Protein AF-A0A1M7MDI7-F1 (afdb_monomer_lite)

Secondary structure (DSSP, 8-state):
-B-TTT-PBPS-TT-SB-TTT--B-S-SS-----PPPPPPPPP----------S--HHHHHHHHHHTTSTTTHHHHHHHHHHHHHH-TTS-HHHHHHHHHHHHHHHHHHHHHHHHHHHHHT-

Foldseek 3Di:
DADPAQRDDDPDPPDQADPQQRHGPDDPDDDDDDDDDDDDDDDDDDDPPPPRLAQDPVNVVVLVVLCVDPPCSLVVSLVVLVCQCPPPPHGSNSNVVSVVVNVVSVVVVVVVVVVVVVVVVD

Structure (mmCIF, N/CA/C/O backbone):
data_AF-A0A1M7MDI7-F1
#
_entry.id   AF-A0A1M7MDI7-F1
#
loop_
_atom_site.group_PDB
_atom_site.id
_atom_site.type_symbol
_atom_site.label_atom_id
_atom_site.label_alt_id
_atom_site.label_comp_id
_atom_site.label_asym_id
_atom_site.label_entity_id
_atom_site.label_seq_id
_atom_site.pdbx_PDB_ins_code
_atom_site.Cartn_x
_atom_site.Cartn_y
_atom_site.Cartn_z
_atom_site.occupancy
_atom_site.B_iso_or_equiv
_atom_site.auth_seq_id
_atom_site.auth_comp_id
_atom_site.auth_asym_id
_atom_site.auth_atom_id
_atom_site.pdbx_PDB_model_num
ATOM 1 N N . MET A 1 1 ? -24.962 5.027 16.633 1.00 83.62 1 MET A N 1
ATOM 2 C CA . MET A 1 1 ? -25.155 3.649 16.078 1.00 83.62 1 MET A CA 1
ATOM 3 C C . MET A 1 1 ? -23.813 2.933 15.927 1.00 83.62 1 MET A C 1
ATOM 5 O O . MET A 1 1 ? -22.821 3.621 15.768 1.00 83.62 1 MET A O 1
ATOM 9 N N . ASN A 1 2 ? -23.741 1.595 15.928 1.00 84.69 2 ASN A N 1
ATOM 10 C CA . ASN A 1 2 ? -22.464 0.879 15.740 1.00 84.69 2 ASN A CA 1
ATOM 11 C C . ASN A 1 2 ? -22.293 0.393 14.296 1.00 84.69 2 ASN A C 1
ATOM 13 O O . ASN A 1 2 ? -23.210 -0.200 13.724 1.00 84.69 2 ASN A O 1
ATOM 17 N N . CYS A 1 3 ? -21.112 0.601 13.710 1.00 84.75 3 CYS A N 1
ATOM 18 C CA . CYS A 1 3 ? -20.800 0.082 12.380 1.00 84.75 3 CYS A CA 1
ATOM 19 C C . CYS A 1 3 ? -20.761 -1.455 12.402 1.00 84.75 3 CYS A C 1
ATOM 21 O O . CYS A 1 3 ? -19.960 -2.038 13.129 1.00 84.75 3 CYS A O 1
ATOM 23 N N . LYS A 1 4 ? -21.556 -2.120 11.554 1.00 82.81 4 LYS A N 1
ATOM 24 C CA . LYS A 1 4 ? -21.583 -3.594 11.462 1.00 82.81 4 LYS A CA 1
ATOM 25 C C . LYS A 1 4 ? -20.273 -4.203 10.933 1.00 82.81 4 LYS A C 1
ATOM 27 O O . LYS A 1 4 ? -20.040 -5.388 11.135 1.00 82.81 4 LYS A O 1
ATOM 32 N N . ILE A 1 5 ? -19.430 -3.406 10.270 1.00 83.38 5 ILE A N 1
ATOM 33 C CA . ILE A 1 5 ? -18.159 -3.859 9.683 1.00 83.38 5 ILE A CA 1
ATOM 34 C C . ILE A 1 5 ? -16.960 -3.592 10.594 1.00 83.38 5 ILE A C 1
ATOM 36 O O . ILE A 1 5 ? -16.146 -4.487 10.797 1.00 83.38 5 ILE A O 1
ATOM 40 N N . CYS A 1 6 ? -16.824 -2.385 11.151 1.00 81.94 6 CYS A N 1
ATOM 41 C CA . CYS A 1 6 ? -15.666 -2.050 11.993 1.00 81.94 6 CYS A CA 1
ATOM 42 C C . CYS A 1 6 ? -15.965 -1.943 13.491 1.00 81.94 6 CYS A C 1
ATOM 44 O O . CYS A 1 6 ? -15.043 -1.712 14.264 1.00 81.94 6 CYS A O 1
ATOM 46 N N . GLY A 1 7 ? -17.224 -2.075 13.912 1.00 81.06 7 GLY A N 1
ATOM 47 C CA . GLY A 1 7 ? -17.620 -2.049 15.323 1.00 81.06 7 GLY A CA 1
ATOM 48 C C . GLY A 1 7 ? -17.592 -0.670 15.992 1.00 81.06 7 GLY A C 1
ATOM 49 O O . GLY A 1 7 ? -18.046 -0.554 17.126 1.00 81.06 7 GLY A O 1
ATOM 50 N N . ARG A 1 8 ? -17.103 0.383 15.317 1.00 83.00 8 ARG A N 1
ATOM 51 C CA . ARG A 1 8 ? -17.020 1.736 15.893 1.00 83.00 8 ARG A CA 1
ATOM 52 C C . ARG A 1 8 ? -18.409 2.301 16.195 1.00 83.00 8 ARG A C 1
ATOM 54 O O . ARG A 1 8 ? -19.313 2.190 15.360 1.00 83.00 8 ARG A O 1
ATOM 61 N N . HIS A 1 9 ? -18.541 2.955 17.349 1.00 86.06 9 HIS A N 1
ATOM 62 C CA . HIS A 1 9 ? -19.684 3.806 17.652 1.00 86.06 9 HIS A CA 1
ATOM 63 C C . HIS A 1 9 ? -19.626 5.079 16.801 1.00 86.06 9 HIS A C 1
ATOM 65 O O . HIS A 1 9 ? -18.622 5.783 16.780 1.00 86.06 9 HIS A O 1
ATOM 71 N N . ILE A 1 10 ? -20.707 5.352 16.086 1.00 86.00 10 ILE A N 1
ATOM 72 C CA . ILE A 1 10 ? -20.897 6.521 15.235 1.00 86.00 10 ILE A CA 1
ATOM 73 C C . ILE A 1 10 ? -21.819 7.475 15.986 1.00 86.00 10 ILE A C 1
ATOM 75 O O . ILE A 1 10 ? -22.967 7.115 16.275 1.00 86.00 10 ILE A O 1
ATOM 79 N N . GLU A 1 11 ? -21.308 8.668 16.288 1.00 84.69 11 GLU A N 1
ATOM 80 C CA . GLU A 1 11 ? -22.046 9.725 16.991 1.00 84.69 11 GLU A CA 1
ATOM 81 C C . GLU A 1 11 ? -23.161 10.319 16.123 1.00 84.69 11 GLU A C 1
ATOM 83 O O . GLU A 1 11 ? -24.250 10.599 16.611 1.00 84.69 11 GLU A O 1
ATOM 88 N N . ASN A 1 12 ? -22.920 10.453 14.817 1.00 81.81 12 ASN A N 1
ATOM 89 C CA . ASN A 1 12 ? -23.916 10.953 13.879 1.00 81.81 12 ASN A CA 1
ATOM 90 C C . ASN A 1 12 ? -24.855 9.826 13.412 1.00 81.81 12 ASN A C 1
ATOM 92 O O . ASN A 1 12 ? -24.514 9.025 12.539 1.00 81.81 12 ASN A O 1
ATOM 96 N N . GLU A 1 13 ? -26.069 9.793 13.959 1.00 76.38 13 GLU A N 1
ATOM 97 C CA . GLU A 1 13 ? -27.110 8.822 13.590 1.00 76.38 13 GLU A CA 1
ATOM 98 C C . GLU A 1 13 ? -27.584 8.931 12.128 1.00 76.38 13 GLU A C 1
ATOM 100 O O . GLU A 1 13 ? -28.211 8.007 11.610 1.00 76.38 13 GLU A O 1
ATOM 105 N N . HIS A 1 14 ? -27.251 10.021 11.435 1.00 77.56 14 HIS A N 1
ATOM 106 C CA . HIS A 1 14 ? -27.578 10.260 10.028 1.00 77.56 14 HIS A CA 1
ATOM 107 C C . HIS A 1 14 ? -26.370 10.109 9.085 1.00 77.56 14 HIS A C 1
ATOM 109 O O . HIS A 1 14 ? -26.450 10.481 7.912 1.00 77.56 14 HIS A O 1
ATOM 115 N N . ALA A 1 15 ? -25.240 9.572 9.557 1.00 80.88 15 ALA A N 1
ATOM 116 C CA . ALA A 1 15 ? -24.082 9.324 8.704 1.00 80.88 15 ALA A CA 1
ATOM 117 C C . ALA A 1 15 ? -24.397 8.268 7.628 1.00 80.88 15 ALA A C 1
ATOM 119 O O . ALA A 1 15 ? -24.818 7.156 7.934 1.00 80.88 15 ALA A O 1
ATOM 120 N N . ASN A 1 16 ? -24.154 8.599 6.355 1.00 84.69 16 ASN A N 1
ATOM 121 C CA . ASN A 1 16 ? -24.345 7.659 5.242 1.00 84.69 16 ASN A CA 1
ATOM 122 C C . ASN A 1 16 ? -23.238 6.592 5.176 1.00 84.69 16 A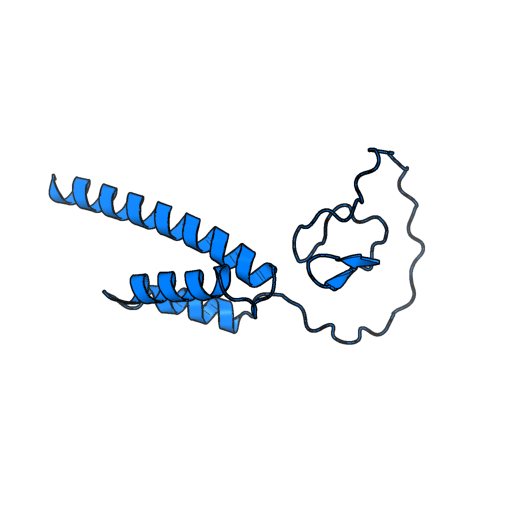SN A C 1
ATOM 124 O O . ASN A 1 16 ? -23.490 5.467 4.743 1.00 84.69 16 ASN A O 1
ATOM 128 N N . PHE A 1 17 ? -22.028 6.944 5.614 1.00 87.94 17 PHE A N 1
ATOM 129 C CA . PHE A 1 17 ? -20.844 6.089 5.598 1.00 87.94 17 PHE A CA 1
ATOM 130 C C . PHE A 1 17 ? -20.142 6.135 6.951 1.00 87.94 17 PHE A C 1
ATOM 132 O O . PHE A 1 17 ? -20.162 7.155 7.641 1.00 87.94 17 PHE A O 1
ATOM 139 N N . CYS A 1 18 ? -19.494 5.036 7.321 1.00 86.31 18 CYS A N 1
ATOM 140 C CA . CYS A 1 18 ? -18.634 4.990 8.486 1.00 86.31 18 CYS A CA 1
ATOM 141 C C . CYS A 1 18 ? -17.373 5.817 8.225 1.00 86.31 18 CYS A C 1
ATOM 143 O O . CYS A 1 18 ? -16.560 5.452 7.381 1.00 86.31 18 CYS A O 1
ATOM 145 N N . GLU A 1 19 ? -17.171 6.871 9.009 1.00 82.81 19 GLU A N 1
ATOM 146 C CA . GLU A 1 19 ? -15.981 7.737 8.981 1.00 82.81 19 GLU A CA 1
ATOM 147 C C . GLU A 1 19 ? -14.641 6.990 9.099 1.00 82.81 19 GLU A C 1
ATOM 149 O O . GLU A 1 19 ? -13.617 7.476 8.636 1.00 82.81 19 GLU A O 1
ATOM 154 N N . ASN A 1 20 ? -14.643 5.798 9.696 1.00 79.06 20 ASN A N 1
ATOM 155 C CA . ASN A 1 20 ? -13.429 5.036 9.958 1.00 79.06 20 ASN A CA 1
ATOM 156 C C . ASN A 1 20 ? -13.163 3.935 8.918 1.00 79.06 20 ASN A C 1
ATOM 158 O O . ASN A 1 20 ? -12.028 3.759 8.489 1.00 79.06 20 ASN A O 1
ATOM 162 N N . CYS A 1 21 ? -14.182 3.174 8.505 1.00 82.88 21 CYS A N 1
ATOM 163 C CA . CYS A 1 21 ? -13.984 2.050 7.574 1.00 82.88 21 CYS A CA 1
ATOM 164 C C . CYS A 1 21 ? -14.569 2.267 6.176 1.00 82.88 21 CYS A C 1
ATOM 166 O O . CYS A 1 21 ? -14.359 1.427 5.303 1.00 82.88 21 CYS A O 1
ATOM 168 N N . GLY A 1 22 ? -15.294 3.368 5.963 1.00 79.44 22 GLY A N 1
ATOM 169 C CA . GLY A 1 22 ? -15.931 3.713 4.693 1.00 79.44 22 GLY A CA 1
ATOM 170 C C . GLY A 1 22 ? -17.181 2.899 4.358 1.00 79.44 22 GLY A C 1
ATOM 171 O O . GLY A 1 22 ? -17.793 3.144 3.325 1.00 79.44 22 GLY A O 1
ATOM 172 N N . GLU A 1 23 ? -17.579 1.948 5.209 1.00 85.19 23 GLU A N 1
ATOM 173 C CA . GLU A 1 23 ? -18.756 1.121 4.952 1.00 85.19 23 GLU A CA 1
ATOM 174 C C . GLU A 1 23 ? -20.036 1.957 4.934 1.00 85.19 23 GLU A C 1
ATOM 176 O O . GLU A 1 23 ? -20.229 2.833 5.783 1.00 85.19 23 GLU A O 1
ATOM 181 N N . SER A 1 24 ? -20.937 1.638 4.009 1.00 85.88 24 SER A N 1
ATOM 182 C CA . SER A 1 24 ? -22.272 2.220 3.978 1.00 85.88 24 SER A CA 1
ATOM 183 C C . SER A 1 24 ? -23.065 1.848 5.239 1.00 85.88 24 SER A C 1
ATOM 185 O O . SER A 1 24 ? -23.205 0.685 5.608 1.00 85.88 24 SER A O 1
ATOM 187 N N . LEU A 1 25 ? -23.582 2.856 5.937 1.00 83.12 25 LEU A N 1
ATOM 188 C CA . LEU A 1 25 ? -24.381 2.669 7.155 1.00 83.12 25 LEU A CA 1
ATOM 189 C C . LEU A 1 25 ? -25.878 2.593 6.858 1.00 83.12 25 LEU A C 1
ATOM 191 O O . LEU A 1 25 ? -26.670 2.213 7.719 1.00 83.12 25 LEU A O 1
ATOM 195 N N . ARG A 1 26 ? -26.266 2.932 5.626 1.00 74.75 26 ARG A N 1
ATOM 196 C CA . ARG A 1 26 ? -27.633 2.777 5.146 1.00 74.75 26 ARG A CA 1
ATOM 197 C C . ARG A 1 26 ? -27.906 1.301 4.912 1.00 74.75 26 ARG A C 1
ATOM 199 O O . ARG A 1 26 ? -27.402 0.705 3.965 1.00 74.75 26 ARG A O 1
ATOM 206 N N . GLU A 1 27 ? -28.747 0.721 5.755 1.00 61.62 27 GLU A N 1
ATOM 207 C CA . GLU A 1 27 ? -29.371 -0.553 5.433 1.00 61.62 27 GLU A CA 1
ATOM 208 C C . GLU A 1 27 ? -30.196 -0.369 4.151 1.00 61.62 27 GLU A C 1
ATOM 210 O O . GLU A 1 27 ? -30.873 0.643 3.993 1.00 61.62 27 GLU A O 1
ATOM 215 N N . ASN A 1 28 ? -30.064 -1.306 3.213 1.00 48.84 28 ASN A N 1
ATOM 216 C CA . ASN A 1 28 ? -30.581 -1.276 1.845 1.00 48.84 28 ASN A CA 1
ATOM 217 C C . ASN A 1 28 ? -32.117 -1.097 1.777 1.00 48.84 28 ASN A C 1
ATOM 219 O O . ASN A 1 28 ? -32.862 -2.043 1.531 1.00 48.84 28 ASN A O 1
ATOM 223 N N . LYS A 1 29 ? -32.603 0.118 2.035 1.00 44.78 29 LYS A N 1
ATOM 224 C CA . LYS A 1 29 ? -33.969 0.587 1.801 1.00 44.78 29 LYS A CA 1
ATOM 225 C C . LYS A 1 29 ? -33.893 2.049 1.386 1.00 44.78 29 LYS A C 1
ATOM 227 O O . LYS A 1 29 ? -33.633 2.892 2.231 1.00 44.78 29 LYS A O 1
ATOM 232 N N . GLY A 1 30 ? -34.100 2.296 0.092 1.00 42.00 30 GLY A N 1
ATOM 233 C CA . GLY A 1 30 ? -34.592 3.550 -0.489 1.00 42.00 30 GLY A CA 1
ATOM 234 C C . GLY A 1 30 ? -33.844 4.840 -0.137 1.00 42.00 30 GLY A C 1
ATOM 235 O O . GLY A 1 30 ? -33.722 5.246 1.016 1.00 42.00 30 GLY A O 1
ATOM 236 N N . ALA A 1 31 ? -33.398 5.563 -1.158 1.00 44.91 31 ALA A N 1
ATOM 237 C CA . ALA A 1 31 ? -32.961 6.944 -1.018 1.00 44.91 31 ALA A CA 1
ATOM 238 C C . ALA A 1 31 ? -34.140 7.853 -0.609 1.00 44.91 31 ALA A C 1
ATOM 240 O O . ALA A 1 31 ? -34.720 8.521 -1.453 1.00 44.91 31 ALA A O 1
ATOM 241 N N . GLU A 1 32 ? -34.508 7.878 0.674 1.00 43.56 32 GLU A N 1
ATOM 242 C CA . GLU A 1 32 ? -35.398 8.909 1.211 1.00 43.56 32 GLU A CA 1
ATOM 243 C C . GLU A 1 32 ? -34.547 10.094 1.675 1.00 43.56 32 GLU A C 1
ATOM 245 O O . GLU A 1 32 ? -33.650 9.951 2.513 1.00 43.56 32 GLU A O 1
ATOM 250 N N . TYR A 1 33 ? -34.763 11.243 1.038 1.00 42.81 33 TYR A N 1
ATOM 251 C CA . TYR A 1 33 ? -34.110 12.510 1.343 1.00 42.81 33 TYR A CA 1
ATOM 252 C C . TYR A 1 33 ? -34.882 13.153 2.503 1.00 42.81 33 TYR A C 1
ATOM 254 O O . TYR A 1 33 ? -36.047 13.507 2.339 1.00 42.81 33 TYR A O 1
ATOM 262 N N . ARG A 1 34 ? -34.264 13.276 3.684 1.00 51.91 34 ARG A N 1
ATOM 263 C CA . ARG A 1 34 ? -34.809 14.057 4.808 1.00 51.91 34 ARG A CA 1
ATOM 264 C C . ARG A 1 34 ? -33.993 15.334 4.982 1.00 51.91 34 ARG A C 1
ATOM 266 O O . ARG A 1 34 ? -32.767 15.297 4.963 1.00 51.91 34 ARG A O 1
ATOM 273 N N . GLU A 1 35 ? -34.712 16.442 5.112 1.00 36.22 35 GLU A N 1
ATOM 274 C CA . GLU A 1 35 ? -34.207 17.807 5.280 1.00 36.22 35 GLU A CA 1
ATOM 275 C C . GLU A 1 35 ? -33.265 17.937 6.499 1.00 36.22 35 GLU A C 1
ATOM 277 O O . GLU A 1 35 ? -33.489 17.267 7.514 1.00 36.22 35 GLU A O 1
ATOM 282 N N . PRO A 1 36 ? -32.208 18.771 6.432 1.00 44.22 36 PRO A N 1
ATOM 283 C CA . PRO A 1 36 ? -31.265 18.947 7.533 1.00 44.22 36 PRO A CA 1
ATOM 284 C C . PRO A 1 36 ? -31.916 19.638 8.742 1.00 44.22 36 PRO A C 1
ATOM 286 O O . PRO A 1 36 ? -32.401 20.763 8.658 1.00 44.22 36 PRO A O 1
ATOM 289 N N . ILE A 1 37 ? -31.874 18.966 9.892 1.00 53.34 37 ILE A N 1
ATOM 290 C CA . ILE A 1 37 ? -32.260 19.509 11.200 1.00 53.34 37 ILE A CA 1
ATOM 291 C C . ILE A 1 37 ? -31.115 20.342 11.795 1.00 53.34 37 ILE A C 1
ATOM 293 O O . ILE A 1 37 ? -29.963 19.916 11.833 1.00 53.34 37 ILE A O 1
ATOM 297 N N . ASN A 1 38 ? -31.465 21.543 12.258 1.00 42.72 38 ASN A N 1
ATOM 298 C CA . ASN A 1 38 ? -30.583 22.548 12.853 1.00 42.72 38 ASN A CA 1
ATOM 299 C C . ASN A 1 38 ? -30.008 22.060 14.208 1.00 42.72 38 ASN A C 1
ATOM 301 O O . ASN A 1 38 ? -30.797 21.708 15.091 1.00 42.72 38 ASN A O 1
ATOM 305 N N . PRO A 1 39 ? -28.677 22.014 14.418 1.00 51.25 39 PRO A N 1
ATOM 306 C CA . PRO A 1 39 ? -28.106 21.470 15.647 1.00 51.25 39 PRO A CA 1
ATOM 307 C C . PRO A 1 39 ? -28.248 22.439 16.833 1.00 51.25 39 PRO A C 1
ATOM 309 O O . PRO A 1 39 ? -27.788 23.578 16.800 1.00 51.25 39 PRO A O 1
ATOM 312 N N . THR A 1 40 ? -28.861 21.952 17.914 1.00 49.78 40 THR A N 1
ATOM 313 C CA . THR A 1 40 ? -28.821 22.579 19.248 1.00 49.78 40 THR A CA 1
ATOM 314 C C . THR A 1 40 ? -27.501 22.196 19.945 1.00 49.78 40 THR A C 1
ATOM 316 O O . THR A 1 40 ? -27.053 21.062 19.761 1.00 49.78 40 THR A O 1
ATOM 319 N N . PRO A 1 41 ? -26.852 23.076 20.736 1.00 46.50 41 PRO A N 1
ATOM 320 C CA . PRO A 1 41 ? -25.551 22.782 21.346 1.00 46.50 41 PRO A CA 1
ATOM 321 C C . PRO A 1 41 ? -25.628 21.626 22.356 1.00 46.50 41 PRO A C 1
ATOM 323 O O . PRO A 1 41 ? -26.344 21.715 23.353 1.00 46.50 41 PRO A O 1
ATOM 326 N N . ALA A 1 42 ? -24.883 20.548 22.106 1.00 50.41 42 ALA A N 1
ATOM 327 C CA . ALA A 1 42 ? -24.777 19.398 23.000 1.00 50.41 42 ALA A CA 1
ATOM 328 C C . ALA A 1 42 ? -23.721 19.631 24.098 1.00 50.41 42 ALA A C 1
ATOM 330 O O . ALA A 1 42 ? -22.636 20.153 23.843 1.00 50.41 42 ALA A O 1
ATOM 331 N N . ALA A 1 43 ? -24.057 19.230 25.327 1.00 43.09 43 ALA A N 1
ATOM 332 C CA . ALA A 1 43 ? -23.190 19.257 26.505 1.00 43.09 43 ALA A CA 1
ATOM 333 C C . ALA A 1 43 ? -21.987 18.291 26.362 1.00 43.09 43 ALA A C 1
ATOM 335 O O . ALA A 1 43 ? -22.084 17.293 25.642 1.00 43.09 43 ALA A O 1
ATOM 336 N N . PRO A 1 44 ? -20.854 18.544 27.050 1.00 46.38 44 PRO A N 1
ATOM 337 C CA . PRO A 1 44 ? -19.626 17.782 26.854 1.00 46.38 44 PRO A CA 1
ATOM 338 C C . PRO A 1 44 ? -19.775 16.368 27.422 1.00 46.38 44 PRO A C 1
ATOM 340 O O . PRO A 1 44 ? -19.874 16.173 28.634 1.00 46.38 44 PRO A O 1
ATOM 343 N N . THR A 1 45 ? -19.776 15.372 26.538 1.00 38.69 45 THR A N 1
ATOM 344 C CA . THR A 1 45 ? -19.753 13.958 26.926 1.00 38.69 45 THR A CA 1
ATOM 345 C C . THR A 1 45 ? -18.303 13.503 27.040 1.00 38.69 45 THR A C 1
ATOM 347 O O . THR A 1 45 ? -17.514 13.667 26.112 1.00 38.69 45 THR A O 1
ATOM 350 N N . GLN A 1 46 ? -17.950 12.957 28.205 1.00 45.75 46 GLN A N 1
ATOM 351 C CA . GLN A 1 46 ? -16.636 12.382 28.479 1.00 45.75 46 GLN A CA 1
ATOM 352 C C . GLN A 1 46 ? -16.380 11.210 27.527 1.00 45.75 46 GLN A C 1
ATOM 354 O O . GLN A 1 46 ? -17.064 10.185 27.561 1.00 45.75 46 GLN A O 1
ATOM 359 N N . THR A 1 47 ? -15.386 11.387 26.667 1.00 38.56 47 THR A N 1
ATOM 360 C CA . THR A 1 47 ? -14.920 10.403 25.701 1.00 38.56 47 THR A CA 1
ATOM 361 C C . THR A 1 47 ? -14.125 9.325 26.427 1.00 38.56 47 THR A C 1
ATOM 363 O O . THR A 1 47 ? -12.940 9.470 26.719 1.00 38.56 47 THR A O 1
ATOM 366 N N . ASN A 1 48 ? -14.778 8.198 26.713 1.00 42.81 48 ASN A N 1
ATOM 367 C CA . ASN A 1 48 ? -14.048 6.952 26.905 1.00 42.81 48 ASN A CA 1
ATOM 368 C C . ASN A 1 48 ? -13.246 6.712 25.623 1.00 42.81 48 ASN A C 1
ATOM 370 O O . ASN A 1 48 ? -13.828 6.680 24.538 1.00 42.81 48 ASN A O 1
ATOM 374 N N . ALA A 1 49 ? -11.922 6.620 25.746 1.00 43.12 49 ALA A N 1
ATOM 375 C CA . ALA A 1 49 ? -11.011 6.397 24.636 1.00 43.12 49 ALA A CA 1
ATOM 376 C C . ALA A 1 49 ? -11.365 5.074 23.943 1.00 43.12 49 ALA A C 1
ATOM 378 O O . ALA A 1 49 ? -10.931 3.998 24.349 1.00 43.12 49 ALA A O 1
ATOM 379 N N . VAL A 1 50 ? -12.205 5.160 22.914 1.00 50.81 50 VAL A N 1
ATOM 380 C CA . VAL A 1 50 ? -12.441 4.082 21.962 1.00 50.81 50 VAL A CA 1
ATOM 381 C C . VAL A 1 50 ? -11.096 3.839 21.298 1.00 50.81 50 VAL A C 1
ATOM 383 O O . VAL A 1 50 ? -10.608 4.710 20.581 1.00 50.81 50 VAL A O 1
ATOM 386 N N . GLU A 1 51 ? -10.489 2.687 21.580 1.00 51.19 51 GLU A N 1
ATOM 387 C CA . GLU A 1 51 ? -9.293 2.185 20.907 1.00 51.19 51 GLU A CA 1
ATOM 388 C C . GLU A 1 51 ? -9.553 2.242 19.396 1.00 51.19 51 GLU A C 1
ATOM 390 O O .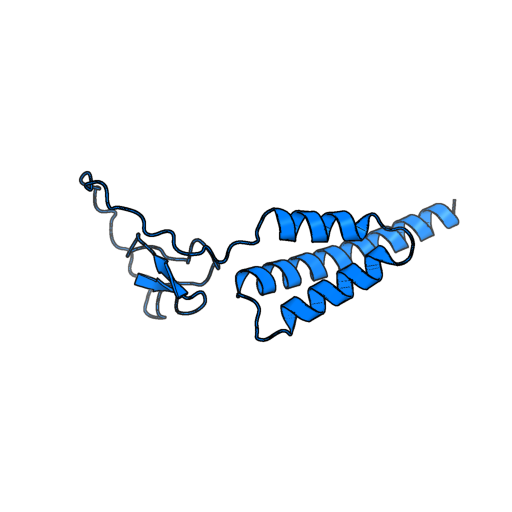 GLU A 1 51 ? -10.301 1.439 18.832 1.00 51.19 51 GLU A O 1
ATOM 395 N N . SER A 1 52 ? -9.064 3.307 18.756 1.00 55.78 52 SER A N 1
ATOM 396 C CA . SER A 1 52 ? -9.408 3.603 17.379 1.00 55.78 52 SER A CA 1
ATOM 397 C C . SER A 1 52 ? -8.765 2.539 16.503 1.00 55.78 52 SER A C 1
ATOM 399 O O . SER A 1 52 ? -7.567 2.280 16.570 1.00 55.78 52 SER A O 1
ATOM 401 N N . SER A 1 53 ? -9.560 1.901 15.646 1.00 64.12 53 SER A N 1
ATOM 402 C CA . SER A 1 53 ? -9.086 0.921 14.659 1.00 64.12 53 SER A CA 1
ATOM 403 C C . SER A 1 53 ? -8.264 1.556 13.526 1.00 64.12 53 SER A C 1
ATOM 405 O O . SER A 1 53 ? -8.223 1.037 12.409 1.00 64.12 53 SER A O 1
ATOM 407 N N . GLU A 1 54 ? -7.672 2.710 13.798 1.00 78.38 54 GLU A N 1
ATOM 408 C CA . GLU A 1 54 ? -6.838 3.483 12.904 1.00 78.38 54 GLU A CA 1
ATOM 409 C C . GLU A 1 54 ? -5.468 2.813 12.802 1.00 78.38 54 GLU A C 1
ATOM 411 O O . GLU A 1 54 ? -4.993 2.129 13.714 1.00 78.38 54 GLU A O 1
ATOM 416 N N . ILE A 1 55 ? -4.812 2.992 11.660 1.00 83.06 55 ILE A N 1
ATOM 417 C CA . ILE A 1 55 ? -3.421 2.572 11.542 1.00 83.06 55 ILE A CA 1
ATOM 418 C C . ILE A 1 55 ? -2.589 3.521 12.393 1.00 83.06 55 ILE A C 1
ATOM 420 O O . ILE A 1 55 ? -2.479 4.708 12.093 1.00 83.06 55 ILE A O 1
ATOM 424 N N . SER A 1 56 ? -1.991 2.981 13.454 1.00 88.88 56 SER A N 1
ATOM 425 C CA . SER A 1 56 ? -1.078 3.743 14.300 1.00 88.88 56 SER A CA 1
ATOM 426 C C . SER A 1 56 ? 0.074 4.312 13.472 1.00 88.88 56 SER A C 1
ATOM 428 O O . SER A 1 56 ? 0.626 3.633 12.601 1.00 88.88 56 SER A O 1
ATOM 430 N N . PHE A 1 57 ? 0.502 5.531 13.806 1.00 89.50 57 PHE A N 1
ATOM 431 C CA . PHE A 1 57 ? 1.646 6.184 13.172 1.00 89.50 57 PHE A CA 1
ATOM 432 C C . PHE A 1 57 ? 2.898 5.296 13.155 1.00 89.50 57 PHE A C 1
ATOM 434 O O . PHE A 1 57 ? 3.603 5.251 12.153 1.00 89.50 57 PHE A O 1
ATOM 441 N N . LYS A 1 58 ? 3.156 4.537 14.230 1.00 90.88 58 LYS A N 1
ATOM 442 C CA . LYS A 1 58 ? 4.301 3.613 14.292 1.00 90.88 58 LYS A CA 1
ATOM 443 C C . LYS A 1 58 ? 4.189 2.507 13.248 1.00 90.88 58 LYS A C 1
ATOM 445 O O . 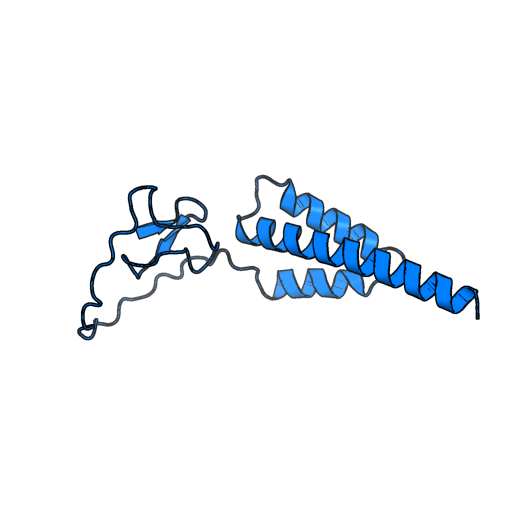LYS A 1 58 ? 5.152 2.246 12.541 1.00 90.88 58 LYS A O 1
ATOM 450 N N . THR A 1 59 ? 3.010 1.904 13.124 1.00 90.69 59 THR A N 1
ATOM 451 C CA . THR A 1 59 ? 2.719 0.878 12.118 1.00 90.69 59 THR A CA 1
ATOM 452 C C . THR A 1 59 ? 2.921 1.427 10.708 1.00 90.69 59 THR A C 1
ATOM 454 O O . THR A 1 59 ? 3.609 0.806 9.900 1.00 90.69 59 THR A O 1
ATOM 457 N N . PHE A 1 60 ? 2.388 2.619 10.427 1.00 91.56 60 PHE A N 1
ATOM 458 C CA . PHE A 1 60 ? 2.599 3.302 9.152 1.00 91.56 60 PHE A CA 1
ATOM 459 C C . PHE A 1 60 ? 4.090 3.559 8.882 1.00 91.56 60 PHE A C 1
ATOM 461 O O . PHE A 1 60 ? 4.603 3.189 7.826 1.00 91.56 60 PHE A O 1
ATOM 468 N N . LEU A 1 61 ? 4.804 4.124 9.857 1.00 93.62 61 LEU A N 1
ATOM 469 C CA . LEU A 1 61 ? 6.223 4.444 9.742 1.00 93.62 61 LEU A CA 1
ATOM 470 C C . LEU A 1 61 ? 7.074 3.190 9.503 1.00 93.62 61 LEU A C 1
ATOM 472 O O . LEU A 1 61 ? 7.938 3.202 8.631 1.00 93.62 61 LEU A O 1
ATOM 476 N N . SER A 1 62 ? 6.809 2.091 10.214 1.00 91.19 62 SER A N 1
ATOM 477 C CA . SER A 1 62 ? 7.500 0.814 10.001 1.00 91.19 62 SER A CA 1
ATOM 478 C C . SER A 1 62 ? 7.303 0.286 8.581 1.00 91.19 62 SER A C 1
ATOM 480 O O . SER A 1 62 ? 8.263 -0.165 7.959 1.00 91.19 62 SER A O 1
ATOM 482 N N . VAL A 1 63 ? 6.085 0.384 8.042 1.00 91.62 63 VAL A N 1
ATOM 483 C CA . VAL A 1 63 ? 5.771 -0.045 6.671 1.00 91.62 63 VAL A CA 1
ATOM 484 C C . VAL A 1 63 ? 6.459 0.842 5.621 1.00 91.62 63 VAL A C 1
ATOM 486 O O . VAL A 1 63 ? 6.875 0.341 4.575 1.00 91.62 63 VAL A O 1
ATOM 489 N N . MET A 1 64 ? 6.632 2.139 5.890 1.00 89.75 64 MET A N 1
ATOM 490 C CA . MET A 1 64 ? 7.387 3.046 5.013 1.00 89.75 64 MET A CA 1
ATOM 491 C C . MET A 1 64 ? 8.897 2.778 5.058 1.00 89.75 64 MET A C 1
ATOM 493 O O . MET A 1 64 ? 9.536 2.688 4.013 1.00 89.75 64 MET A O 1
ATOM 497 N N . LEU A 1 65 ? 9.465 2.581 6.252 1.00 92.44 65 LEU A N 1
ATOM 498 C CA . LEU A 1 65 ? 10.892 2.283 6.428 1.00 92.44 65 LEU A CA 1
ATOM 499 C C . LEU A 1 65 ? 11.298 0.948 5.795 1.00 92.44 65 LEU A C 1
ATOM 501 O O . LEU A 1 65 ? 12.420 0.810 5.313 1.00 92.44 65 LEU A O 1
ATOM 505 N N . LEU A 1 66 ? 10.384 -0.023 5.749 1.00 91.50 66 LEU A N 1
ATOM 506 C CA . LEU A 1 66 ? 10.645 -1.339 5.171 1.00 91.50 66 LEU A CA 1
ATOM 507 C C . LEU A 1 66 ? 11.016 -1.275 3.679 1.00 91.50 66 LEU A C 1
ATOM 509 O O . LEU A 1 66 ? 11.828 -2.072 3.216 1.00 91.50 66 LEU A O 1
ATOM 513 N N . GLN A 1 67 ? 10.479 -0.298 2.943 1.00 87.50 67 GLN A N 1
ATOM 514 C CA . GLN A 1 67 ? 10.767 -0.104 1.517 1.00 87.50 67 GLN A CA 1
ATOM 515 C C . GLN A 1 67 ? 12.161 0.489 1.256 1.00 87.50 67 GLN A C 1
ATOM 517 O O . GLN A 1 67 ? 12.671 0.364 0.147 1.00 87.50 67 GLN A O 1
ATOM 522 N N . ILE A 1 68 ? 12.795 1.105 2.261 1.00 89.62 68 ILE A N 1
ATOM 523 C CA . ILE A 1 68 ? 14.122 1.729 2.125 1.00 89.62 68 ILE A CA 1
ATOM 524 C C . ILE A 1 68 ? 15.235 0.672 2.090 1.00 89.62 68 ILE A C 1
ATOM 526 O O . ILE A 1 68 ? 16.331 0.950 1.607 1.00 89.62 68 ILE A O 1
ATOM 530 N N . ILE A 1 69 ? 14.972 -0.550 2.567 1.00 90.06 69 ILE A N 1
ATOM 531 C CA . ILE A 1 69 ? 15.967 -1.624 2.583 1.00 90.06 69 ILE A CA 1
ATOM 532 C C . ILE A 1 69 ? 16.262 -2.066 1.137 1.00 90.06 69 ILE A C 1
ATOM 534 O O . ILE A 1 69 ? 15.386 -2.649 0.488 1.00 90.06 69 ILE A O 1
ATOM 538 N N . PRO A 1 70 ? 17.488 -1.849 0.627 1.00 87.56 70 PRO A N 1
ATOM 539 C CA . PRO A 1 70 ? 17.830 -2.215 -0.739 1.00 87.56 70 PRO A CA 1
ATOM 540 C C . PRO A 1 70 ? 17.779 -3.736 -0.938 1.00 87.56 70 PRO A C 1
ATOM 542 O O . PRO A 1 70 ? 18.090 -4.524 -0.042 1.00 87.56 70 PRO A O 1
ATOM 545 N N . GLY A 1 71 ? 17.371 -4.156 -2.136 1.00 84.69 71 GLY A N 1
ATOM 546 C CA . GLY A 1 71 ? 17.257 -5.564 -2.519 1.00 84.69 71 GLY A CA 1
ATOM 547 C C . GLY A 1 71 ? 16.000 -6.243 -1.970 1.00 84.69 71 GLY A C 1
ATOM 548 O O . GLY A 1 71 ? 15.070 -6.516 -2.724 1.00 84.69 71 GLY A O 1
ATOM 549 N N . PHE A 1 72 ? 15.954 -6.516 -0.664 1.00 87.00 72 PHE A N 1
ATOM 550 C CA . PHE A 1 72 ? 14.917 -7.374 -0.067 1.00 87.00 72 PHE A CA 1
ATOM 551 C C . PHE A 1 72 ? 13.745 -6.621 0.573 1.00 87.00 72 PHE A C 1
ATOM 553 O O . PHE A 1 72 ? 12.702 -7.234 0.809 1.00 87.00 72 PHE A O 1
ATOM 560 N N . GLY A 1 73 ? 13.871 -5.313 0.831 1.00 89.25 73 GLY A N 1
ATOM 561 C CA . GLY A 1 73 ? 12.826 -4.519 1.493 1.00 89.25 73 GLY A CA 1
ATOM 562 C C . GLY A 1 73 ? 11.478 -4.589 0.787 1.00 89.25 73 GLY A C 1
ATOM 563 O O . GLY A 1 73 ? 10.445 -4.795 1.421 1.00 89.25 73 GLY A O 1
ATOM 564 N N . TRP A 1 74 ? 11.505 -4.542 -0.546 1.00 90.69 74 TRP A N 1
ATOM 565 C CA . TRP A 1 74 ? 10.327 -4.693 -1.396 1.00 90.69 74 TRP A CA 1
ATOM 566 C C . TRP A 1 74 ? 9.589 -6.023 -1.186 1.00 90.69 74 TRP A C 1
ATOM 568 O O . TRP A 1 74 ? 8.366 -6.049 -1.050 1.00 90.69 74 TRP A O 1
ATOM 578 N N . LEU A 1 75 ? 10.323 -7.138 -1.139 1.00 91.75 75 LEU A N 1
ATOM 579 C CA . LEU A 1 75 ? 9.723 -8.464 -0.979 1.00 91.75 75 LEU A CA 1
ATOM 580 C C . LEU A 1 75 ? 9.098 -8.619 0.407 1.00 91.75 75 LEU A C 1
ATOM 582 O O . LEU A 1 75 ? 7.958 -9.070 0.519 1.00 91.75 75 LEU A O 1
ATOM 586 N N . ILE A 1 76 ? 9.815 -8.201 1.454 1.00 93.56 76 ILE A N 1
ATOM 587 C CA . ILE A 1 76 ? 9.304 -8.260 2.829 1.00 93.56 76 ILE A CA 1
ATOM 588 C C . ILE A 1 76 ? 8.063 -7.371 2.960 1.00 93.56 76 ILE A C 1
ATOM 590 O O . ILE A 1 76 ? 7.072 -7.791 3.554 1.00 93.56 76 ILE A O 1
ATOM 594 N N . TYR A 1 77 ? 8.082 -6.181 2.355 1.00 94.56 77 TYR A N 1
ATOM 595 C CA . TYR A 1 77 ? 6.936 -5.278 2.303 1.00 94.56 77 TYR A CA 1
ATOM 596 C C . TYR A 1 77 ? 5.697 -5.957 1.711 1.00 94.56 77 TYR A C 1
ATOM 598 O O . TYR A 1 77 ? 4.655 -5.993 2.368 1.00 94.56 77 TYR A O 1
ATOM 606 N N . VAL A 1 78 ? 5.811 -6.582 0.534 1.00 94.50 78 VAL A N 1
ATOM 607 C CA . VAL A 1 78 ? 4.689 -7.307 -0.088 1.00 94.50 78 VAL A CA 1
ATOM 608 C C . VAL A 1 78 ? 4.194 -8.446 0.807 1.00 94.50 78 VAL A C 1
ATOM 610 O O . VAL A 1 78 ? 2.987 -8.577 1.003 1.00 94.50 78 VAL A O 1
ATOM 613 N N . VAL A 1 79 ? 5.094 -9.237 1.404 1.00 94.88 79 VAL A N 1
ATOM 614 C CA . VAL A 1 79 ? 4.712 -10.329 2.319 1.00 94.88 79 VAL A CA 1
ATOM 615 C C . VAL A 1 79 ? 3.909 -9.797 3.505 1.00 94.88 79 VAL A C 1
ATOM 617 O O . VAL A 1 79 ? 2.837 -10.329 3.795 1.00 94.88 79 VAL A O 1
ATOM 620 N N . VAL A 1 80 ? 4.368 -8.722 4.153 1.00 94.38 80 VAL A N 1
ATOM 621 C CA . VAL A 1 80 ? 3.643 -8.091 5.268 1.00 94.38 80 VAL A CA 1
ATOM 622 C C . VAL A 1 80 ? 2.244 -7.657 4.828 1.00 94.38 80 VAL A C 1
ATOM 624 O O . VAL A 1 80 ? 1.271 -7.987 5.509 1.00 94.38 80 VAL A O 1
ATOM 627 N N . LEU A 1 81 ? 2.099 -7.004 3.670 1.00 95.00 81 LEU A N 1
ATOM 628 C CA . LEU A 1 81 ? 0.778 -6.610 3.171 1.00 95.00 81 LEU A CA 1
ATOM 629 C C . LEU A 1 81 ? -0.140 -7.817 2.929 1.00 95.00 81 LEU A C 1
ATOM 631 O O . LEU A 1 81 ? -1.313 -7.776 3.302 1.00 95.00 81 LEU A O 1
ATOM 635 N N . LEU A 1 82 ? 0.380 -8.916 2.375 1.00 95.31 82 LEU A N 1
ATOM 636 C CA . LEU A 1 82 ? -0.402 -10.142 2.180 1.00 95.31 82 LEU A CA 1
ATOM 637 C C . LEU A 1 82 ? -0.863 -10.732 3.521 1.00 95.31 82 LEU A C 1
ATOM 639 O O . LEU A 1 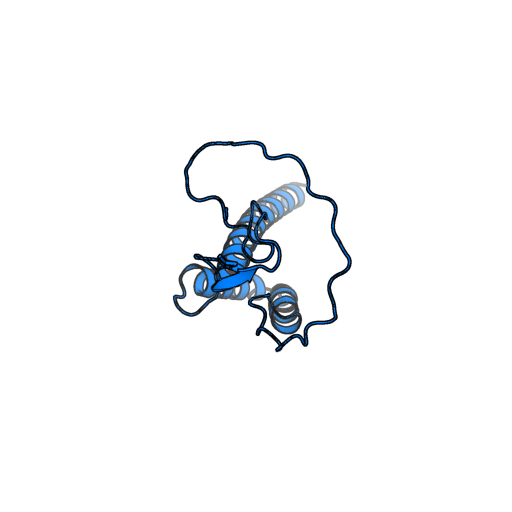82 ? -2.022 -11.139 3.634 1.00 95.31 82 LEU A O 1
ATOM 643 N N . THR A 1 83 ? -0.020 -10.713 4.564 1.00 94.12 83 THR A N 1
ATOM 644 C CA . THR A 1 83 ? -0.445 -11.167 5.904 1.00 94.12 83 THR A CA 1
ATOM 645 C C . THR A 1 83 ? -1.597 -10.333 6.460 1.00 94.12 83 THR A C 1
ATOM 647 O O . THR A 1 83 ? -2.472 -10.874 7.136 1.00 94.12 83 THR A O 1
ATOM 650 N N . TRP A 1 84 ? -1.656 -9.038 6.139 1.00 93.31 84 TRP A N 1
ATOM 651 C CA . TRP A 1 84 ? -2.751 -8.174 6.573 1.00 93.31 84 TRP A CA 1
ATOM 652 C C . TRP A 1 84 ? -4.027 -8.429 5.781 1.00 93.31 84 TRP A C 1
ATOM 654 O O . TRP A 1 84 ? -5.094 -8.499 6.388 1.00 93.31 84 TRP A O 1
ATOM 664 N N . VAL A 1 85 ? -3.934 -8.629 4.462 1.00 94.06 85 VAL A N 1
ATOM 665 C CA . VAL A 1 85 ? -5.095 -8.935 3.608 1.00 94.06 85 VAL A CA 1
ATOM 666 C C . VAL A 1 85 ? -5.756 -10.254 4.004 1.00 94.06 85 VAL A C 1
ATOM 668 O O . VAL A 1 85 ? -6.977 -10.297 4.177 1.00 94.06 85 VAL A O 1
ATOM 671 N N . PHE A 1 86 ? -4.964 -11.316 4.160 1.00 92.56 86 PHE A N 1
ATOM 672 C CA . PHE A 1 86 ? -5.475 -12.666 4.422 1.00 92.56 86 PHE A CA 1
ATOM 673 C C . PHE A 1 86 ? -5.590 -13.000 5.913 1.00 92.56 86 PHE A C 1
ATOM 675 O O . PHE A 1 86 ? -6.195 -14.005 6.279 1.00 92.56 86 PHE A O 1
ATOM 682 N N . GLY A 1 87 ? -5.032 -12.170 6.794 1.00 85.88 87 GLY A N 1
ATOM 683 C CA . GLY A 1 87 ? -5.069 -12.397 8.231 1.00 85.88 87 GLY A CA 1
ATOM 684 C C . GLY A 1 87 ? -6.459 -12.173 8.828 1.00 85.88 87 GLY A C 1
ATOM 685 O O . GLY A 1 87 ? -7.107 -11.148 8.612 1.00 85.88 87 GLY A O 1
ATOM 686 N N . ASN A 1 88 ? -6.905 -13.099 9.675 1.00 81.94 88 ASN A N 1
ATOM 687 C CA . ASN A 1 88 ? -8.186 -12.973 10.382 1.00 81.94 88 ASN A CA 1
ATOM 688 C C . ASN A 1 88 ? -8.119 -12.045 11.608 1.00 81.94 88 ASN A C 1
ATOM 690 O O . ASN A 1 88 ? -9.156 -11.666 12.136 1.00 81.94 88 ASN A O 1
ATOM 694 N N . LYS A 1 89 ? -6.912 -11.665 12.050 1.00 82.69 89 LYS A N 1
ATOM 695 C CA . LYS A 1 89 ? -6.684 -10.856 13.261 1.00 82.69 89 LYS A CA 1
ATOM 696 C C . LYS A 1 89 ? -6.667 -9.342 13.015 1.00 82.69 89 LYS A C 1
ATOM 698 O O . LYS A 1 89 ? -6.681 -8.578 13.971 1.00 82.69 89 LYS A O 1
ATOM 703 N N . HIS A 1 90 ? -6.593 -8.902 11.760 1.00 82.56 90 HIS A N 1
ATOM 704 C CA . HIS A 1 90 ? -6.441 -7.486 11.425 1.00 82.56 90 HIS A CA 1
ATOM 705 C C . HIS A 1 90 ? -7.792 -6.798 11.219 1.00 82.56 90 HIS A C 1
ATOM 707 O O . HIS A 1 90 ? -8.694 -7.368 10.598 1.00 82.56 90 HIS A O 1
ATOM 713 N N . SER A 1 91 ? -7.907 -5.555 11.701 1.00 82.62 91 SER A N 1
ATOM 714 C CA . SER A 1 91 ? -9.098 -4.726 11.494 1.00 82.62 91 SER A CA 1
ATOM 715 C C . SER A 1 91 ? -9.338 -4.456 10.006 1.00 82.62 91 SER A C 1
ATOM 717 O O . SER A 1 91 ? -8.414 -4.502 9.185 1.00 82.62 91 SER A O 1
ATOM 719 N N . GLN A 1 92 ? -10.581 -4.125 9.649 1.00 81.50 92 GLN A N 1
ATOM 720 C CA . GLN A 1 92 ? -10.931 -3.802 8.265 1.00 81.50 92 GLN A CA 1
ATOM 721 C C . GLN A 1 92 ? -10.080 -2.650 7.704 1.00 81.50 92 GLN A C 1
ATOM 723 O O . GLN A 1 92 ? -9.691 -2.688 6.540 1.00 81.50 92 GLN A O 1
ATOM 728 N N . THR A 1 93 ? -9.715 -1.672 8.535 1.00 83.56 93 THR A N 1
ATOM 729 C CA . THR A 1 93 ? -8.837 -0.557 8.154 1.00 83.56 93 THR A CA 1
ATOM 730 C C . THR A 1 93 ? -7.447 -1.037 7.726 1.00 83.56 93 THR A C 1
ATOM 732 O O . THR A 1 93 ? -6.969 -0.636 6.666 1.00 83.56 93 THR A O 1
ATOM 735 N N . HIS A 1 94 ? -6.828 -1.966 8.469 1.00 84.94 94 HIS A N 1
ATOM 736 C CA . HIS A 1 94 ? -5.542 -2.569 8.085 1.00 84.94 94 HIS A CA 1
ATOM 737 C C . HIS A 1 94 ? -5.653 -3.356 6.775 1.00 84.94 94 HIS A C 1
ATOM 739 O O . HIS A 1 94 ? -4.769 -3.268 5.924 1.00 84.94 94 HIS A O 1
ATOM 745 N N . LYS A 1 95 ? -6.760 -4.083 6.578 1.00 89.38 95 LYS A N 1
ATOM 746 C CA . LYS A 1 95 ? -7.031 -4.821 5.334 1.00 89.38 95 LYS A CA 1
ATOM 747 C C . LYS A 1 95 ? -7.204 -3.889 4.140 1.00 89.38 95 LYS A C 1
ATOM 749 O O . LYS A 1 95 ? -6.648 -4.154 3.079 1.00 89.38 95 LYS A O 1
ATOM 754 N N . ASN A 1 96 ? -7.960 -2.806 4.300 1.00 90.25 96 ASN A N 1
ATOM 755 C CA . ASN A 1 96 ? -8.203 -1.831 3.239 1.00 90.25 96 ASN A CA 1
ATOM 756 C C . ASN A 1 96 ? -6.914 -1.091 2.866 1.00 90.25 96 ASN A C 1
ATOM 758 O O . ASN A 1 96 ? -6.597 -0.986 1.683 1.00 90.25 96 ASN A O 1
ATOM 762 N N . PHE A 1 97 ? -6.129 -0.674 3.862 1.00 92.25 97 PHE A N 1
ATOM 763 C CA . PHE A 1 97 ? -4.798 -0.122 3.629 1.00 92.25 97 PHE A CA 1
ATOM 764 C C . PHE A 1 97 ? -3.901 -1.115 2.890 1.00 92.25 97 PHE A C 1
ATOM 766 O O . PHE A 1 97 ? -3.293 -0.748 1.892 1.00 92.25 97 PHE A O 1
ATOM 773 N N . ALA A 1 98 ? -3.859 -2.378 3.324 1.00 94.88 98 ALA A N 1
ATOM 774 C CA . ALA A 1 98 ? -3.019 -3.386 2.687 1.00 94.88 98 ALA A CA 1
ATOM 775 C C . ALA A 1 98 ? -3.423 -3.664 1.233 1.00 94.88 98 ALA A C 1
ATOM 777 O O . ALA A 1 98 ? -2.556 -3.780 0.369 1.00 94.88 98 ALA A O 1
ATOM 778 N N . LYS A 1 99 ? -4.728 -3.702 0.936 1.00 94.44 99 LYS A N 1
ATOM 779 C CA . LYS A 1 99 ? -5.244 -3.813 -0.437 1.00 94.44 99 LYS A CA 1
ATOM 780 C C . LYS A 1 99 ? -4.819 -2.621 -1.299 1.00 94.44 99 LYS A C 1
ATOM 782 O O . LYS A 1 99 ? -4.299 -2.829 -2.391 1.00 94.44 99 LYS A O 1
ATOM 787 N N . ALA A 1 100 ? -5.005 -1.392 -0.813 1.00 94.81 100 ALA A N 1
ATOM 788 C CA . ALA A 1 100 ? -4.604 -0.186 -1.540 1.00 94.81 100 ALA A CA 1
ATOM 789 C C . ALA A 1 100 ? -3.081 -0.137 -1.763 1.00 94.81 100 ALA A C 1
ATOM 791 O O . ALA A 1 100 ? -2.620 0.106 -2.876 1.00 94.81 100 ALA A O 1
ATOM 792 N N . ALA A 1 101 ? -2.304 -0.445 -0.725 1.00 94.75 101 ALA A N 1
ATOM 793 C CA . ALA A 1 101 ? -0.849 -0.497 -0.769 1.00 94.75 101 ALA A CA 1
ATOM 794 C C . ALA A 1 101 ? -0.328 -1.563 -1.748 1.00 94.75 101 ALA A C 1
ATOM 796 O O . ALA A 1 101 ? 0.610 -1.292 -2.490 1.00 94.75 101 ALA A O 1
ATOM 797 N N . LEU A 1 102 ? -0.965 -2.740 -1.823 1.00 95.94 102 LEU A N 1
ATOM 798 C CA . LEU A 1 102 ? -0.623 -3.769 -2.814 1.00 95.94 102 LEU A CA 1
ATOM 799 C C . LEU A 1 102 ? -0.862 -3.291 -4.247 1.00 95.94 102 LEU A C 1
ATOM 801 O O . LEU A 1 102 ? -0.027 -3.539 -5.113 1.00 95.94 102 LEU A O 1
ATOM 805 N N . ILE A 1 103 ? -1.969 -2.589 -4.503 1.00 96.94 103 ILE A N 1
ATOM 806 C CA . ILE A 1 103 ? -2.247 -2.021 -5.830 1.00 96.94 103 ILE A CA 1
ATOM 807 C C . ILE A 1 103 ? -1.165 -1.000 -6.200 1.00 96.94 103 ILE A C 1
ATOM 809 O O . ILE A 1 103 ? -0.603 -1.073 -7.292 1.00 96.94 103 ILE A O 1
ATOM 813 N N . ILE A 1 104 ? -0.825 -0.094 -5.277 1.00 9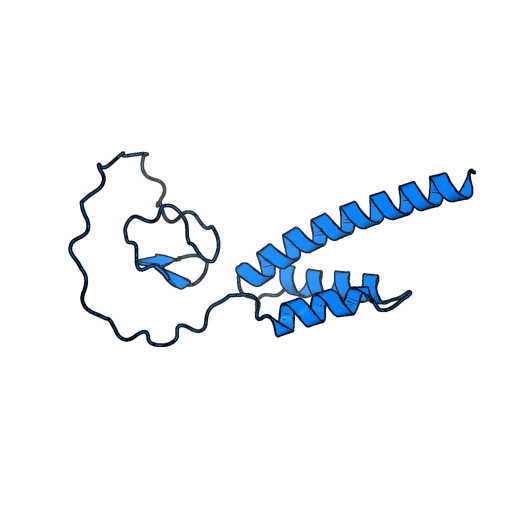5.06 104 ILE A N 1
ATOM 814 C CA . ILE A 1 104 ? 0.253 0.886 -5.476 1.00 95.06 104 ILE A CA 1
ATOM 815 C C . ILE A 1 104 ? 1.584 0.175 -5.740 1.00 95.06 104 ILE A C 1
ATOM 817 O O . ILE A 1 104 ? 2.305 0.564 -6.652 1.00 95.06 104 ILE A O 1
ATOM 821 N N . ALA A 1 105 ? 1.898 -0.891 -5.000 1.00 93.44 105 ALA A N 1
ATOM 822 C CA . ALA A 1 105 ? 3.115 -1.667 -5.206 1.00 93.44 105 ALA A CA 1
ATOM 823 C C . ALA A 1 105 ? 3.172 -2.270 -6.621 1.00 93.44 105 ALA A C 1
ATOM 825 O O . ALA A 1 105 ? 4.177 -2.148 -7.316 1.00 93.44 105 ALA A O 1
ATOM 826 N N . VAL A 1 106 ? 2.083 -2.866 -7.107 1.00 95.69 106 VAL A N 1
ATOM 827 C CA . VAL A 1 106 ? 2.051 -3.403 -8.477 1.00 95.69 106 VAL A CA 1
ATOM 828 C C . VAL A 1 106 ? 2.281 -2.294 -9.509 1.00 95.69 106 VAL A C 1
ATOM 830 O O . VAL A 1 106 ? 3.100 -2.467 -10.410 1.00 95.69 106 VAL A O 1
ATOM 833 N N . ILE A 1 107 ? 1.627 -1.140 -9.355 1.00 97.00 107 ILE A N 1
ATOM 834 C CA . ILE A 1 107 ? 1.807 0.006 -10.261 1.00 97.00 107 ILE A CA 1
ATOM 835 C C . ILE A 1 107 ? 3.263 0.491 -10.246 1.00 97.00 107 ILE A C 1
ATOM 837 O O . ILE A 1 107 ? 3.868 0.657 -11.305 1.00 97.00 107 ILE A O 1
ATOM 841 N N . SER A 1 108 ? 3.847 0.668 -9.061 1.00 92.19 108 SER A N 1
ATOM 842 C CA . SER A 1 108 ? 5.237 1.105 -8.897 1.00 92.19 108 SER A CA 1
ATOM 843 C C . SER A 1 108 ? 6.240 0.112 -9.490 1.00 92.19 108 SER A C 1
ATOM 845 O O . SER A 1 108 ? 7.241 0.537 -10.063 1.00 92.19 108 SER A O 1
ATOM 847 N N . LEU A 1 109 ? 5.973 -1.196 -9.403 1.00 92.25 109 LEU A N 1
ATOM 848 C CA . LEU A 1 109 ? 6.803 -2.230 -10.028 1.00 92.25 109 LEU A CA 1
ATOM 849 C C . LEU A 1 109 ? 6.755 -2.150 -11.557 1.00 92.25 109 LEU A C 1
ATOM 851 O O . LEU A 1 109 ? 7.790 -2.218 -12.211 1.00 92.25 109 LEU A O 1
ATOM 855 N N . LEU A 1 110 ? 5.565 -1.984 -12.138 1.00 95.94 110 LEU A N 1
ATOM 856 C CA . LEU A 1 110 ? 5.424 -1.830 -13.588 1.00 95.94 110 LEU A CA 1
ATOM 857 C C . LEU A 1 110 ? 6.129 -0.560 -14.081 1.00 95.94 110 LEU A C 1
ATOM 859 O O . LEU A 1 110 ? 6.844 -0.603 -15.082 1.00 95.94 110 LEU A O 1
ATOM 863 N N . ALA A 1 111 ? 5.979 0.550 -13.353 1.00 95.69 111 ALA A N 1
ATOM 864 C CA . ALA A 1 111 ? 6.659 1.802 -13.661 1.00 95.69 111 ALA A CA 1
ATOM 865 C C . ALA A 1 111 ? 8.189 1.676 -13.552 1.00 95.69 111 ALA A C 1
ATOM 867 O O . ALA A 1 111 ? 8.897 2.166 -14.430 1.00 95.69 111 ALA A O 1
ATOM 868 N N . SER A 1 112 ? 8.712 1.001 -12.521 1.00 91.19 112 SER A N 1
ATOM 869 C CA . SER A 1 112 ? 10.160 0.829 -12.346 1.00 91.19 112 SER A CA 1
ATOM 870 C C . SER A 1 112 ? 10.772 -0.067 -13.420 1.00 91.19 112 SER A C 1
ATOM 872 O O . SER A 1 112 ? 11.828 0.271 -13.951 1.00 91.19 112 SER A O 1
ATOM 874 N N . VAL A 1 113 ? 10.090 -1.152 -13.804 1.00 93.75 113 VAL A N 1
ATOM 875 C CA . VAL A 1 113 ? 10.504 -2.010 -14.923 1.00 93.75 113 VAL A CA 1
ATOM 876 C C . VAL A 1 113 ? 10.492 -1.221 -16.230 1.00 93.75 113 VAL A C 1
ATOM 878 O O . VAL A 1 113 ? 11.485 -1.244 -16.952 1.00 93.75 113 VAL A O 1
ATOM 881 N N . TYR A 1 114 ? 9.420 -0.473 -16.515 1.00 96.12 114 TYR A N 1
ATOM 882 C CA . TYR A 1 114 ? 9.341 0.370 -17.710 1.00 96.12 114 TYR A CA 1
ATOM 883 C C . TYR A 1 114 ? 10.498 1.378 -17.766 1.00 96.12 114 TYR A C 1
ATOM 885 O O . TYR A 1 114 ? 11.252 1.396 -18.739 1.00 96.12 114 TYR A O 1
ATOM 893 N N . LEU A 1 115 ? 10.715 2.146 -16.696 1.00 94.94 115 LEU A N 1
ATOM 894 C CA . LEU A 1 115 ? 11.812 3.113 -16.623 1.00 94.94 115 LEU A CA 1
ATOM 895 C C . LEU A 1 115 ? 13.182 2.440 -16.783 1.00 94.94 115 LEU A C 1
ATOM 897 O O . LEU A 1 115 ? 14.000 2.915 -17.569 1.00 94.94 115 LEU A O 1
ATOM 901 N N . ALA A 1 116 ? 13.417 1.310 -16.111 1.00 93.50 116 ALA A N 1
ATOM 902 C CA . ALA A 1 116 ? 14.660 0.557 -16.241 1.00 93.50 116 ALA A CA 1
ATOM 903 C C . ALA A 1 116 ? 14.894 0.092 -17.683 1.00 93.50 116 ALA A C 1
ATOM 905 O O . ALA A 1 116 ? 16.001 0.252 -18.186 1.00 93.50 116 ALA A O 1
ATOM 906 N N . THR A 1 117 ? 13.863 -0.418 -18.368 1.00 94.12 117 THR A N 1
ATOM 907 C CA . THR A 1 117 ? 13.988 -0.824 -19.778 1.00 94.12 117 THR A CA 1
ATOM 908 C C . THR A 1 117 ? 14.320 0.357 -20.681 1.00 94.12 117 THR A C 1
ATOM 910 O O . THR A 1 117 ? 15.249 0.245 -21.470 1.00 94.12 117 THR A O 1
ATOM 913 N N . THR A 1 118 ? 13.646 1.502 -20.516 1.00 94.44 118 THR A N 1
ATOM 914 C CA . THR A 1 118 ? 13.940 2.705 -21.313 1.00 94.44 118 THR A CA 1
ATOM 915 C C . THR A 1 118 ? 15.364 3.216 -21.091 1.00 94.44 118 THR A C 1
ATOM 917 O O . THR A 1 118 ? 16.037 3.563 -22.058 1.00 94.44 118 THR A O 1
ATOM 920 N N . LEU A 1 119 ? 15.848 3.202 -19.843 1.00 92.88 119 LEU A N 1
ATOM 921 C CA . LEU A 1 119 ? 17.212 3.599 -19.492 1.00 92.88 119 LEU A CA 1
ATOM 922 C C . LEU A 1 119 ? 18.257 2.632 -20.061 1.00 92.88 119 LEU A C 1
ATOM 924 O O . LEU A 1 119 ? 19.313 3.073 -20.488 1.00 92.88 119 LEU A O 1
ATOM 928 N N . LEU A 1 120 ? 17.972 1.325 -20.073 1.00 91.06 120 LEU A N 1
ATOM 929 C CA . LEU A 1 120 ? 18.885 0.312 -20.614 1.00 91.06 120 LEU A CA 1
ATOM 930 C C . LEU A 1 120 ? 19.022 0.389 -22.142 1.00 91.06 120 LEU A C 1
ATOM 932 O O . LEU A 1 120 ? 19.989 -0.125 -22.696 1.00 91.06 120 LEU A O 1
ATOM 936 N N . THR A 1 121 ? 18.015 0.950 -22.815 1.00 89.12 121 THR A N 1
ATOM 937 C CA . THR A 1 121 ? 17.967 1.094 -24.277 1.00 89.12 121 THR A CA 1
ATOM 938 C C . THR A 1 121 ? 18.504 2.432 -24.798 1.00 89.12 121 THR A C 1
ATOM 940 O O . THR A 1 121 ? 18.553 2.607 -26.014 1.00 89.12 121 THR A O 1
ATOM 943 N N . LEU A 1 122 ? 18.858 3.364 -23.906 1.00 82.00 122 LEU A N 1
ATOM 944 C CA . LEU A 1 122 ? 19.514 4.647 -24.204 1.00 82.00 122 LEU A CA 1
ATOM 945 C C . LEU A 1 122 ? 21.037 4.477 -24.262 1.00 82.00 122 LEU A C 1
ATOM 947 O O . LEU A 1 122 ? 21.648 5.128 -25.138 1.00 82.00 122 LEU A O 1
#

InterPro domains:
  IPR038354 VKOR domain superfamily [G3DSA:1.20.1440.130] (33-122)

Organism: NCBI:txid1120996

Radius of gyration: 20.7 Å; chains: 1; bounding box: 55×36×53 Å

Sequence (122 aa):
MNCKICGRHIENEHANFCENCGESLRENKGAEYREPINPTPAAPTQTNAVESSEISFKTFLSVMLLQIIPGFGWLIYVVVLLTWVFGNKHSQTHKNFAKAALIIAVISLLASVYLATTLLTL

pLDDT: mean 79.53, std 18.15, range [36.22, 97.0]

=== Feature glossary ===
A reading guide for the features in this record.

Start from the sequence.

  · Sequence gives the chain of amino acids in standard one-letter code (A=alanine, C=cysteine, …, Y=tyrosine), read N→C. It is the only feature that is directly encoded by the gene; all structural features are derived from the folded form of this sequence.

Fold it, and you get atomic coordinates and the backbone conformation that goes with them.

  · Structure coordinates are given as an mmCIF _atom_site loop: one row per atom with element, residue name, chain id, sequence number, and x/y/z position in Å. Only the four main-chain atoms per residue are included here; side chains are omitted to keep the record compact.

  · Backbone dihedral angles. Every residue except chain termini has a φ (preceding-C → N → Cα → C) and a ψ (N → Cα → C → next-N). They are reported in degrees following the IUPAC sign convention. Secondary structure is essentially a statement about which (φ, ψ) basin each residue occupies.

  · Eight-state secondary structure (DSSP): H is the canonical α-helix, G the tighter 3₁₀-helix, I the wider π-helix; E/B are β-structure, T and S are turns and bends, and '-' is everything else. DSSP derives these from the pattern of main-chain N–H···O=C hydrogen bonds, not from the sequence.

  · SS3 is a coarse helix/strand/coil call (letters a/b/c) made by the P-SEA algorithm from inter-Cα distances and dihedrals. It is less detaile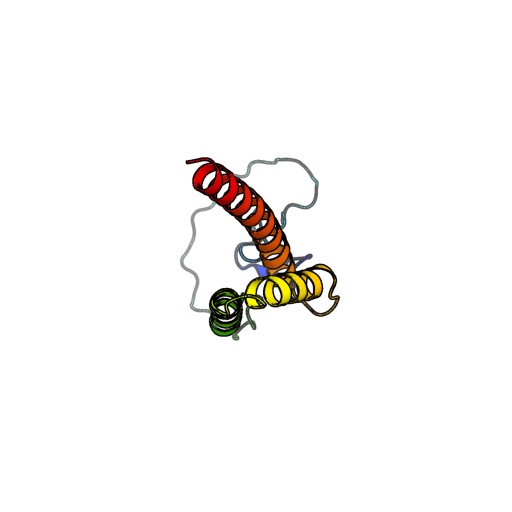d than DSSP but needs only Cα positions.

Summarize the fold with a handful of shape descriptors and a per-residue structural alphabet.

  · Radius of gyration (Rg) is the root-mean-square distance of Cα atoms from their centroid — a single number for overall size and compactness. A globular domain of N residues has Rg ≈ 2.2·N^0.38 Å; an extended or disordered chain has a much larger Rg. The Cα contact count is the number of residue pairs whose Cα atoms are within 8 Å and are more than four positions apart in sequence — a standard proxy for tertiary packing density. The bounding box is the smallest axis-aligned box enclosing all Cα atoms.

  · 3Di is Foldseek's structural alphabet. Each residue is assigned one of twenty discrete states based on how its Cα sits relative to its spatial (not sequential) neighbors. Aligning 3Di strings finds structural homologs roughly as well as full 3D superposition, but orders of magnitude faster.

  · Solvent-accessible surface area (SASA) is the area in Å² traced out by the centre of a 1.4 Å probe sphere (a water molecule) rolled over the protein's van der Waals surface (Shrake–Rupley / Lee–Richards construction). Buried residues have near-zero SASA; fully exposed residues can exceed 200 Å². The total SASA scales roughly with the number of surface residues.

Ask how reliable the model is.

  · For AlphaFold models, the B-factor field carries pLDDT — the model's own estimate of local accuracy on a 0–100 scale. Regions with pLDDT<50 should be treated as essentially unmodeled; they often correspond to intrinsically disordered segments.

  · For experimental (PDB) structures, the B-factor (temperature factor) quantifies the positional spread of each atom in the crystal — a combination of thermal vibration and static disorder — in units of Å². High B-factors mark flexible loops or poorly resolved regions; low B-factors mark the rigid, well-ordered core.

  · Predicted Aligned Error (PAE) is an AlphaFold confidence matrix: entry (i, j) is the expected error in the position of residue j, in ångströms, when the prediction is superimposed on the true structure at residue i. Low PAE within a block of residues means that block is internally rigid and well-predicted; high PAE between two blocks means their relative placement is uncertain even if each block individually is confident.

Place it in context: what it resembles, what it is annotated as, and how it looks.

  · Structural nearest neighbors (via Foldseek easy-search vs the PDB). Reported per hit: target PDB id, E-value, and alignment TM-score. A TM-score above ~0.5 is the conventional threshold for 'same fold'.

  · Functional annotations link the protein to curated databases. InterPro entries identify conserved domains and families by matching the sequence against member-database signatures (Pfam, PROSITE, CDD, …). Gene Ontology (GO) terms describe molecular function, biological process, and cellular component in a controlled vocabulary. CATH places the structure in a hierarchical fold classification (Class/Architecture/Topology/Homologous-superfamily). The organism is the source species.

  · The contact map is a binary N×N matrix image: pixel (i, j) is dark where Cα_i and Cα_j are within 8 Å and |i−j|>4. Because the |i−j|>4 filter removes local helical contacts, off-diagonal stripes parallel to the main diagonal indicate parallel β-sheets; stripes perpendicular to it indicate antiparallel β-sheets. The Ramachandran plot scatters every residue's (φ, ψ) pair against the sterically allowed regions. The PAE heatmap renders the predicted-aligned-error matrix.

  · Six rendered views show the 3D structure from the faces of a cube — i.e. along ±x, ±y, ±z. Rendering representation is drawn randomly per protein from cartoon (secondary-structure ribbons), sticks (backbone bonds), or molecular surface; coloring is either N→C rainbow (blue at the N-terminus through red at the C-terminus) or one color per chain.